Protein AF-A0A7W1KPR9-F1 (afdb_monomer_lite)

Radius of gyration: 18.45 Å; chains: 1; bounding box: 37×31×48 Å

Structure (mmCIF, N/CA/C/O backbone):
data_AF-A0A7W1KPR9-F1
#
_entry.id   AF-A0A7W1KPR9-F1
#
loop_
_atom_site.group_PDB
_atom_site.id
_atom_site.type_symbol
_atom_site.label_atom_id
_atom_site.label_alt_id
_atom_site.label_comp_id
_atom_site.label_asym_id
_atom_site.label_entity_id
_atom_site.label_seq_id
_atom_site.pdbx_PDB_ins_code
_atom_site.Cartn_x
_atom_site.Cartn_y
_atom_site.Cartn_z
_atom_site.occupancy
_atom_site.B_iso_or_equiv
_atom_site.auth_seq_id
_atom_site.auth_comp_id
_atom_site.auth_asym_id
_atom_site.auth_atom_id
_atom_site.pdbx_PDB_model_num
ATOM 1 N N . MET A 1 1 ? 8.953 14.386 20.898 1.00 72.88 1 MET A N 1
ATOM 2 C CA . MET A 1 1 ? 9.914 13.716 19.990 1.00 72.88 1 MET A CA 1
ATOM 3 C C . MET A 1 1 ? 9.647 12.212 19.873 1.00 72.88 1 MET A C 1
ATOM 5 O O . MET A 1 1 ? 9.573 11.728 18.754 1.00 72.88 1 MET A O 1
ATOM 9 N N . LEU A 1 2 ? 9.390 11.495 20.979 1.00 87.19 2 LEU A N 1
ATOM 10 C CA . LEU A 1 2 ? 9.072 10.053 20.966 1.00 87.19 2 LEU A CA 1
ATOM 11 C C . LEU A 1 2 ? 7.846 9.675 20.113 1.00 87.19 2 LEU A C 1
ATOM 13 O O . LEU A 1 2 ? 7.918 8.704 19.373 1.00 87.19 2 LEU A O 1
ATOM 17 N N . CYS A 1 3 ? 6.769 10.470 20.128 1.00 88.12 3 CYS A N 1
ATOM 18 C CA . CYS A 1 3 ? 5.596 10.202 19.282 1.00 88.12 3 CYS A CA 1
ATOM 19 C C . CYS A 1 3 ? 5.901 10.278 17.778 1.00 88.12 3 CYS A C 1
ATOM 21 O O . CYS A 1 3 ? 5.285 9.582 16.984 1.00 88.12 3 CYS A O 1
ATOM 23 N N . LEU A 1 4 ? 6.856 11.120 17.370 1.00 89.56 4 LEU A N 1
ATOM 24 C CA . LEU A 1 4 ? 7.255 11.227 15.966 1.00 89.56 4 LEU A CA 1
ATOM 25 C C . LEU A 1 4 ? 8.054 9.988 15.537 1.00 89.56 4 LEU A C 1
ATOM 27 O O . LEU A 1 4 ? 7.849 9.463 14.447 1.00 89.56 4 LEU A O 1
ATOM 31 N N . ALA A 1 5 ? 8.921 9.497 16.428 1.00 89.12 5 ALA A N 1
ATOM 32 C CA . ALA A 1 5 ? 9.668 8.263 16.216 1.00 89.12 5 ALA A CA 1
ATOM 33 C C . ALA A 1 5 ? 8.741 7.037 16.168 1.00 89.12 5 ALA A C 1
ATOM 35 O O . ALA A 1 5 ? 8.881 6.209 15.272 1.00 89.12 5 ALA A O 1
ATOM 36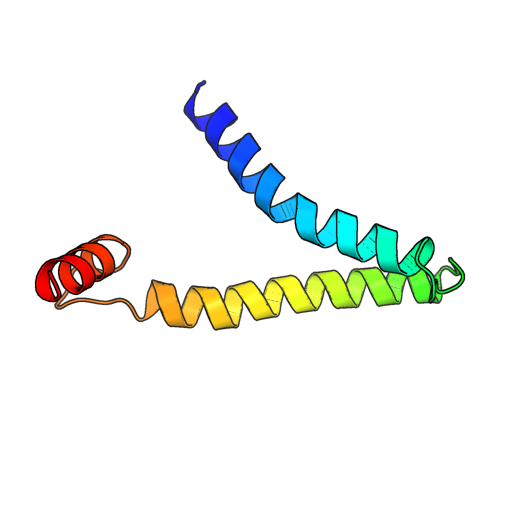 N N . SER A 1 6 ? 7.758 6.938 17.072 1.00 89.75 6 SER A N 1
ATOM 37 C CA . SER A 1 6 ? 6.805 5.822 17.065 1.00 89.75 6 SER A CA 1
ATOM 38 C C . SER A 1 6 ? 5.915 5.829 15.822 1.00 89.75 6 SER A C 1
ATOM 40 O O . SER A 1 6 ? 5.708 4.775 15.228 1.00 89.75 6 SER A O 1
ATOM 42 N N . LEU A 1 7 ? 5.458 7.002 15.367 1.00 88.38 7 LEU A N 1
ATOM 43 C CA . LEU A 1 7 ? 4.745 7.124 14.093 1.00 88.38 7 LEU A CA 1
ATOM 44 C C . LEU A 1 7 ? 5.622 6.668 12.920 1.00 88.38 7 LEU A C 1
ATOM 46 O O . LEU A 1 7 ? 5.157 5.899 12.085 1.00 88.38 7 LEU A O 1
ATOM 50 N N . GLY A 1 8 ? 6.892 7.082 12.879 1.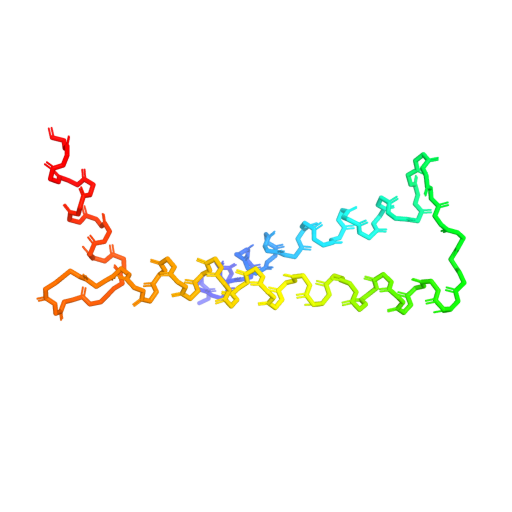00 87.88 8 GLY A N 1
ATOM 51 C CA . GLY A 1 8 ? 7.834 6.668 11.835 1.00 87.88 8 GLY A CA 1
ATOM 52 C C . GLY A 1 8 ? 8.022 5.150 11.749 1.00 87.88 8 GLY A C 1
ATOM 53 O O . GLY A 1 8 ? 8.031 4.603 10.651 1.00 87.88 8 GLY A O 1
ATOM 54 N N . ILE A 1 9 ? 8.103 4.460 12.891 1.00 90.06 9 ILE A N 1
ATOM 55 C CA . ILE A 1 9 ? 8.226 2.993 12.939 1.00 90.06 9 ILE A CA 1
ATOM 56 C C . ILE A 1 9 ? 6.958 2.321 12.401 1.00 90.06 9 ILE A C 1
ATOM 58 O O . ILE A 1 9 ? 7.054 1.421 11.573 1.00 90.06 9 ILE A O 1
ATOM 62 N N . VAL A 1 10 ? 5.776 2.779 12.826 1.00 86.69 10 VAL A N 1
ATOM 63 C CA . VAL A 1 10 ? 4.493 2.189 12.403 1.00 86.69 10 VAL A CA 1
ATOM 64 C C . VAL A 1 10 ? 4.251 2.398 10.909 1.00 86.69 10 VAL A C 1
ATOM 66 O O . VAL A 1 10 ? 3.902 1.455 10.204 1.00 86.69 10 VAL A O 1
ATOM 69 N N . TYR A 1 11 ? 4.480 3.609 10.394 1.00 83.38 11 TYR A N 1
ATOM 70 C CA . TYR A 1 11 ? 4.373 3.862 8.955 1.00 83.38 11 TYR A CA 1
ATOM 71 C C . TYR A 1 11 ? 5.451 3.119 8.154 1.00 83.38 11 TYR A C 1
ATOM 73 O O . TYR A 1 11 ? 5.187 2.699 7.028 1.00 83.38 11 TYR A O 1
ATOM 81 N N . GLY A 1 12 ? 6.636 2.913 8.737 1.00 85.75 12 GLY A N 1
ATOM 82 C CA . GLY A 1 12 ? 7.690 2.084 8.160 1.00 85.75 12 GLY A CA 1
ATOM 83 C C . GLY A 1 12 ? 7.264 0.625 8.007 1.00 85.75 12 GLY A C 1
ATOM 84 O O . GLY A 1 12 ? 7.402 0.070 6.920 1.00 85.75 12 GLY A O 1
ATOM 85 N N . ASP A 1 13 ? 6.682 0.034 9.053 1.00 87.12 13 ASP A N 1
ATOM 86 C CA . ASP A 1 13 ? 6.201 -1.353 9.052 1.00 87.12 13 ASP A CA 1
ATOM 87 C C . ASP A 1 13 ? 5.127 -1.589 7.974 1.00 87.12 13 ASP A C 1
ATOM 89 O O . ASP A 1 13 ? 5.233 -2.534 7.188 1.00 87.12 13 ASP A O 1
ATOM 93 N N . ILE A 1 14 ? 4.180 -0.651 7.824 1.00 85.88 14 ILE A N 1
ATOM 94 C CA . ILE A 1 14 ? 3.152 -0.676 6.763 1.00 85.88 14 ILE A CA 1
ATOM 95 C C . ILE A 1 14 ? 3.785 -0.713 5.358 1.00 85.88 14 ILE A C 1
ATOM 97 O O . ILE A 1 14 ? 3.269 -1.377 4.456 1.00 85.88 14 ILE A O 1
ATOM 101 N N . GLY A 1 15 ? 4.907 -0.016 5.159 1.00 82.62 15 GLY A N 1
ATOM 102 C CA . GLY A 1 15 ? 5.590 0.099 3.868 1.00 82.62 15 GLY A CA 1
ATOM 103 C C . GLY A 1 15 ? 6.497 -1.080 3.501 1.00 82.62 15 GLY A C 1
ATOM 104 O O . GLY A 1 15 ? 6.836 -1.238 2.326 1.00 82.62 15 GLY A O 1
ATOM 105 N N . THR A 1 16 ? 6.874 -1.934 4.458 1.00 88.31 16 THR A N 1
ATOM 106 C CA . THR A 1 16 ? 7.773 -3.071 4.183 1.00 88.31 16 THR A CA 1
ATOM 107 C C . THR A 1 16 ? 7.139 -4.094 3.241 1.00 88.31 16 THR A C 1
ATOM 109 O O . THR A 1 16 ? 7.793 -4.582 2.321 1.00 88.31 16 THR A O 1
ATOM 112 N N . SER A 1 17 ? 5.846 -4.375 3.417 1.00 88.06 17 SER A N 1
ATOM 113 C CA . SER A 1 17 ? 5.119 -5.387 2.643 1.00 88.06 17 SER A CA 1
ATOM 114 C C . SER A 1 17 ? 5.042 -5.050 1.140 1.00 88.06 17 SER A C 1
ATOM 116 O O . SER A 1 17 ? 5.423 -5.898 0.330 1.00 88.06 17 SER A O 1
ATOM 118 N N . PRO A 1 18 ? 4.658 -3.822 0.722 1.00 86.88 18 PRO A N 1
ATOM 119 C CA . PRO A 1 18 ? 4.775 -3.389 -0.674 1.00 86.88 18 PRO A CA 1
ATOM 120 C C . PRO A 1 18 ? 6.190 -3.480 -1.245 1.00 86.88 18 PRO A C 1
ATOM 122 O O . PRO A 1 18 ? 6.355 -3.797 -2.420 1.00 86.88 18 PRO A O 1
ATOM 125 N N . LEU A 1 19 ? 7.213 -3.210 -0.430 1.00 87.56 19 LEU A N 1
ATOM 126 C CA . LEU A 1 19 ? 8.606 -3.221 -0.874 1.00 87.56 19 LEU A CA 1
ATOM 127 C C . LEU A 1 19 ? 9.091 -4.647 -1.169 1.00 87.56 19 LEU A C 1
ATOM 129 O O . LEU A 1 19 ? 9.760 -4.869 -2.179 1.00 87.56 19 LEU A O 1
ATOM 133 N N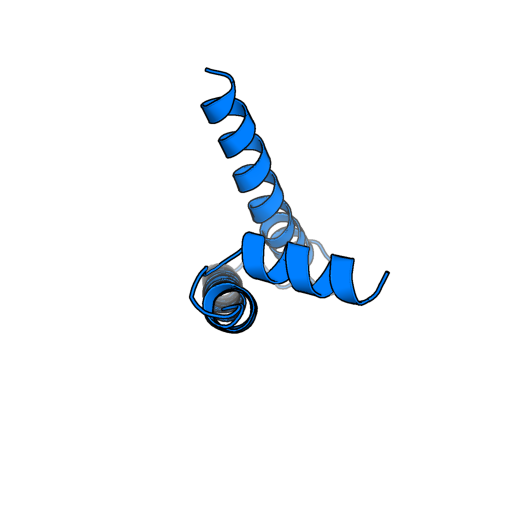 . TYR A 1 20 ? 8.690 -5.624 -0.350 1.00 88.12 20 TYR A N 1
ATOM 134 C CA . TYR A 1 20 ? 8.911 -7.041 -0.644 1.00 88.12 20 TYR A CA 1
ATOM 135 C C . TYR A 1 20 ? 8.135 -7.500 -1.877 1.00 88.12 20 TYR A C 1
ATOM 137 O O . TYR A 1 20 ? 8.712 -8.164 -2.732 1.00 88.12 20 TYR A O 1
ATOM 145 N N . ALA A 1 21 ? 6.867 -7.103 -2.010 1.00 87.50 21 ALA A N 1
ATOM 146 C CA . ALA A 1 21 ? 6.061 -7.449 -3.178 1.00 87.50 21 ALA A CA 1
ATOM 147 C C . ALA A 1 21 ? 6.676 -6.899 -4.477 1.00 87.50 21 ALA A C 1
ATOM 149 O O . ALA A 1 21 ? 6.814 -7.629 -5.452 1.00 87.50 21 ALA A O 1
ATOM 150 N N . LEU A 1 22 ? 7.124 -5.638 -4.470 1.00 88.00 22 LEU A N 1
ATOM 151 C CA . LEU A 1 22 ? 7.814 -5.024 -5.605 1.00 88.00 22 LEU A CA 1
ATOM 152 C C . LEU A 1 22 ? 9.106 -5.779 -5.946 1.00 88.00 22 LEU A C 1
ATOM 154 O O . LEU A 1 22 ? 9.378 -6.040 -7.116 1.00 88.00 22 LEU A O 1
ATOM 158 N N . ARG A 1 23 ? 9.896 -6.141 -4.926 1.00 86.19 23 ARG A N 1
ATOM 159 C CA . ARG A 1 23 ? 11.119 -6.926 -5.111 1.00 86.19 23 ARG A CA 1
ATOM 160 C C . ARG A 1 23 ? 10.812 -8.275 -5.758 1.00 86.19 23 ARG A C 1
ATOM 162 O O . ARG A 1 23 ? 11.495 -8.640 -6.706 1.00 86.19 23 ARG A O 1
ATOM 169 N N . GLU A 1 24 ? 9.782 -8.972 -5.295 1.00 87.19 24 GLU A N 1
ATOM 170 C CA . GLU A 1 24 ? 9.384 -10.275 -5.831 1.00 87.19 24 GLU A CA 1
ATOM 171 C C . GLU A 1 24 ? 8.919 -10.175 -7.293 1.00 87.19 24 GLU A C 1
ATOM 173 O O . GLU A 1 24 ? 9.297 -10.999 -8.122 1.00 87.19 24 GLU A O 1
ATOM 178 N N . CYS A 1 25 ? 8.192 -9.112 -7.656 1.00 85.62 25 CYS A N 1
ATOM 179 C CA . CYS A 1 25 ? 7.729 -8.901 -9.030 1.00 85.62 25 CYS A CA 1
ATOM 180 C C . CYS A 1 25 ? 8.863 -8.744 -10.060 1.00 85.62 25 CYS A C 1
ATOM 182 O O . CYS A 1 25 ? 8.660 -9.085 -11.226 1.00 85.62 25 CYS A O 1
ATOM 184 N N . PHE A 1 26 ? 10.029 -8.222 -9.660 1.00 83.88 26 PHE A N 1
ATOM 185 C CA . PHE A 1 26 ? 11.147 -7.930 -10.573 1.00 83.88 26 PHE A CA 1
ATOM 186 C C . PHE A 1 26 ? 12.384 -8.813 -10.376 1.00 83.88 26 PHE A C 1
ATOM 188 O O . PHE A 1 26 ? 13.220 -8.872 -11.274 1.00 83.88 26 PHE A O 1
ATOM 195 N N . TYR A 1 27 ? 12.517 -9.485 -9.231 1.00 80.25 27 TYR A N 1
ATOM 196 C CA . TYR A 1 27 ? 13.692 -10.295 -8.885 1.00 80.25 27 TYR A CA 1
ATOM 197 C C . TYR A 1 27 ? 13.352 -11.725 -8.428 1.00 80.25 27 TYR A C 1
ATOM 199 O O . TYR A 1 27 ? 14.264 -12.461 -8.056 1.00 80.25 27 TYR A O 1
ATOM 207 N N . GLY A 1 28 ? 12.073 -12.115 -8.431 1.00 75.56 28 GLY A N 1
ATOM 208 C CA . GLY A 1 28 ? 11.621 -13.466 -8.089 1.00 75.56 28 GLY A CA 1
ATOM 209 C C . GLY A 1 28 ? 11.778 -14.486 -9.222 1.00 75.56 28 GLY A C 1
ATOM 210 O O . GLY A 1 28 ? 12.158 -14.162 -10.346 1.00 75.56 28 GLY A O 1
ATOM 211 N N . GLU A 1 29 ? 11.425 -15.739 -8.938 1.00 71.06 29 GLU A N 1
ATOM 212 C CA . GLU A 1 29 ? 11.491 -16.860 -9.895 1.00 71.06 29 GLU A CA 1
ATOM 213 C C . GLU A 1 29 ? 10.591 -16.644 -11.131 1.00 71.06 29 GLU A C 1
ATOM 215 O O . GLU A 1 29 ? 10.902 -17.102 -12.227 1.00 71.06 29 GLU A O 1
ATOM 220 N N . HIS A 1 30 ? 9.514 -15.865 -10.969 1.00 76.38 30 HIS A N 1
ATOM 221 C CA . HIS A 1 30 ? 8.572 -15.470 -12.024 1.00 76.38 30 HIS A CA 1
ATOM 222 C C . HIS A 1 30 ? 8.681 -13.972 -12.372 1.00 76.38 30 HIS A C 1
ATOM 224 O O . HIS A 1 30 ? 7.679 -13.326 -12.687 1.00 76.38 30 HIS A O 1
ATOM 230 N N . ALA A 1 31 ? 9.884 -13.397 -12.265 1.00 79.06 31 ALA A N 1
ATOM 231 C CA . ALA A 1 31 ? 10.107 -11.970 -12.466 1.00 79.06 31 ALA A CA 1
ATOM 232 C C . ALA A 1 31 ? 9.656 -11.483 -13.850 1.00 79.06 31 ALA A C 1
ATOM 234 O O . ALA A 1 31 ? 10.004 -12.036 -14.896 1.00 79.06 31 ALA A O 1
ATOM 235 N N . VAL A 1 32 ? 8.917 -10.378 -13.848 1.00 82.94 32 VAL A N 1
ATOM 236 C CA . VAL A 1 32 ? 8.491 -9.687 -15.061 1.00 82.94 32 VAL A CA 1
ATOM 237 C C . VAL A 1 32 ? 9.621 -8.750 -15.506 1.00 82.94 32 VAL A C 1
ATOM 239 O O . VAL A 1 32 ? 10.187 -8.048 -14.665 1.00 82.94 32 VAL A O 1
ATOM 242 N N . PRO A 1 33 ? 9.957 -8.665 -16.809 1.00 83.38 33 PRO A N 1
ATOM 243 C CA . PRO A 1 33 ? 10.977 -7.730 -17.269 1.00 83.38 33 PRO A CA 1
ATOM 244 C C . PRO A 1 33 ? 10.603 -6.288 -16.876 1.00 83.38 33 PRO A C 1
ATOM 246 O O . PRO A 1 33 ? 9.444 -5.894 -17.083 1.00 83.38 33 PRO A O 1
ATOM 249 N N . PRO A 1 34 ? 11.554 -5.485 -16.350 1.00 81.38 34 PRO A N 1
ATOM 250 C CA . PRO A 1 34 ? 11.317 -4.124 -15.867 1.00 81.38 34 PRO A CA 1
ATOM 251 C C . PRO A 1 34 ? 11.167 -3.140 -17.035 1.00 81.38 34 PRO A C 1
ATOM 253 O O . PRO A 1 34 ? 11.971 -2.235 -17.246 1.00 81.38 34 PRO A O 1
ATOM 256 N N . THR A 1 35 ? 10.123 -3.337 -17.835 1.00 90.12 35 THR A N 1
ATOM 257 C CA . THR A 1 35 ? 9.705 -2.388 -18.864 1.00 90.12 35 THR A CA 1
ATOM 258 C C . THR A 1 35 ? 8.887 -1.264 -18.219 1.00 90.12 35 THR A C 1
ATOM 260 O O . THR A 1 35 ? 8.218 -1.504 -17.209 1.00 90.12 35 THR A O 1
ATOM 263 N N . PRO A 1 36 ? 8.863 -0.045 -18.792 1.00 88.31 36 PRO A N 1
ATOM 264 C CA . PRO A 1 36 ? 8.083 1.065 -18.239 1.00 88.31 36 PRO A CA 1
ATOM 265 C C . PRO A 1 36 ? 6.601 0.721 -18.019 1.00 88.31 36 PRO A C 1
ATOM 267 O O . PRO A 1 36 ? 6.020 1.102 -17.006 1.00 88.31 36 PRO A O 1
ATOM 270 N N . ALA A 1 37 ? 6.006 -0.056 -18.930 1.00 90.00 37 ALA A N 1
ATOM 271 C CA . ALA A 1 37 ? 4.620 -0.506 -18.822 1.00 90.00 37 ALA A CA 1
ATOM 272 C C . ALA A 1 37 ? 4.407 -1.446 -17.623 1.00 90.00 37 ALA A C 1
ATOM 274 O O . ALA A 1 37 ? 3.464 -1.263 -16.856 1.00 90.00 37 ALA A O 1
ATOM 275 N N . ASN A 1 38 ? 5.311 -2.408 -17.420 1.00 87.19 38 ASN A N 1
ATOM 276 C CA . ASN A 1 38 ? 5.216 -3.366 -16.318 1.00 87.19 38 ASN A CA 1
ATOM 277 C C . ASN A 1 38 ? 5.464 -2.697 -14.962 1.00 87.19 38 ASN A C 1
ATOM 279 O O . ASN A 1 38 ? 4.775 -3.001 -13.995 1.00 87.19 38 ASN A O 1
ATOM 283 N N . VAL A 1 39 ? 6.398 -1.744 -14.897 1.00 88.88 39 VAL A N 1
ATOM 284 C CA . VAL A 1 39 ? 6.667 -0.958 -13.684 1.00 88.88 39 VAL A CA 1
ATOM 285 C C . VAL A 1 39 ? 5.437 -0.158 -13.268 1.00 88.88 39 VAL A C 1
ATOM 287 O O . VAL A 1 39 ? 5.007 -0.252 -12.119 1.00 88.88 39 VAL A O 1
ATOM 290 N N . LEU A 1 40 ? 4.823 0.569 -14.203 1.00 91.31 40 LEU A N 1
ATOM 291 C CA . LEU A 1 40 ? 3.598 1.323 -13.933 1.00 91.31 40 LEU A CA 1
ATOM 292 C C . LEU A 1 40 ? 2.418 0.402 -13.586 1.00 91.31 40 LEU A C 1
ATOM 294 O O . LEU A 1 40 ? 1.641 0.726 -12.689 1.00 91.31 40 LEU A O 1
ATOM 298 N N . GLY A 1 41 ? 2.313 -0.758 -14.240 1.00 90.69 41 GLY A N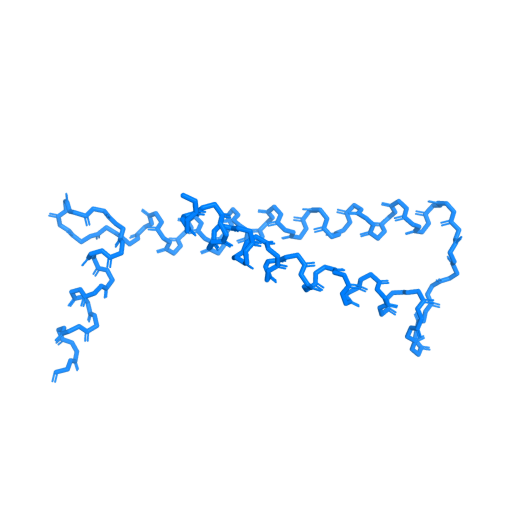 1
ATOM 299 C CA . GLY A 1 41 ? 1.296 -1.767 -13.942 1.00 90.69 41 GLY A CA 1
ATOM 300 C C . GLY A 1 41 ? 1.411 -2.317 -12.519 1.00 90.69 41 GLY A C 1
ATOM 301 O O . GLY A 1 41 ? 0.441 -2.280 -11.765 1.00 90.69 41 GLY A O 1
ATOM 302 N N . VAL A 1 42 ? 2.606 -2.757 -12.114 1.00 90.62 42 VAL A N 1
ATOM 303 C CA . VAL A 1 42 ? 2.865 -3.275 -10.759 1.00 90.62 42 VAL A CA 1
ATOM 304 C C . VAL A 1 42 ? 2.641 -2.192 -9.701 1.00 90.62 42 VAL A C 1
ATOM 306 O O . VAL A 1 42 ? 1.973 -2.448 -8.701 1.00 90.62 42 VAL A O 1
ATOM 309 N N . LEU A 1 43 ? 3.120 -0.965 -9.931 1.00 90.62 43 LEU A N 1
ATOM 310 C CA . LEU A 1 43 ? 2.874 0.168 -9.029 1.00 90.62 43 LEU A CA 1
ATOM 311 C C . LEU A 1 43 ? 1.376 0.452 -8.861 1.00 90.62 43 LEU A C 1
ATOM 313 O O . LEU A 1 43 ? 0.914 0.673 -7.742 1.00 90.62 43 LEU A O 1
ATOM 317 N N . SER A 1 44 ? 0.612 0.412 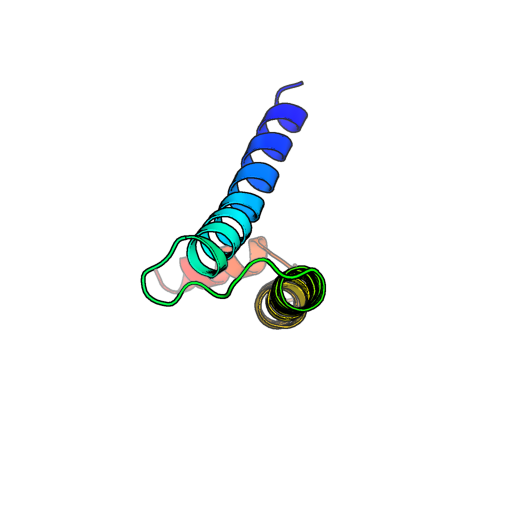-9.955 1.00 92.88 44 SER A N 1
ATOM 318 C CA . SER A 1 44 ? -0.838 0.601 -9.918 1.00 92.88 44 SER A CA 1
ATOM 319 C C . SER A 1 44 ? -1.532 -0.500 -9.115 1.00 92.88 44 SER A C 1
ATOM 321 O O . SER A 1 44 ? -2.375 -0.198 -8.273 1.00 92.88 44 SER A O 1
ATOM 323 N N . LEU A 1 45 ? -1.142 -1.764 -9.308 1.00 92.06 45 LEU A N 1
ATOM 324 C CA . LEU A 1 45 ? -1.690 -2.895 -8.554 1.00 92.06 45 LEU A CA 1
ATOM 325 C C . LEU A 1 45 ? -1.404 -2.782 -7.054 1.00 92.06 45 LEU A C 1
ATOM 327 O O . LEU A 1 45 ? -2.305 -3.000 -6.246 1.00 92.06 45 LEU A O 1
ATOM 331 N N . ILE A 1 46 ? -0.182 -2.398 -6.675 1.00 91.31 46 ILE A N 1
ATOM 332 C CA . ILE A 1 46 ? 0.184 -2.165 -5.272 1.00 91.31 46 ILE A CA 1
ATOM 333 C C . ILE A 1 46 ?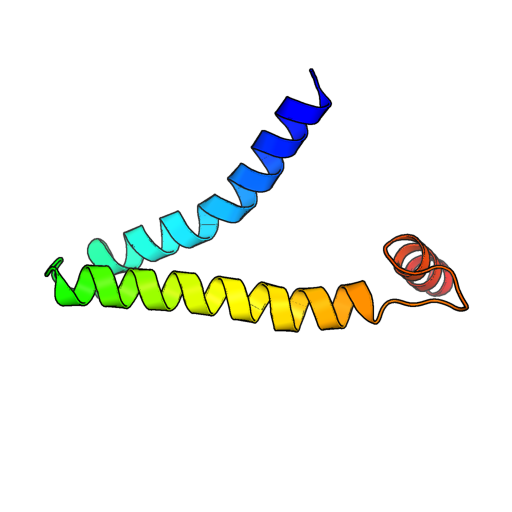 -0.667 -1.034 -4.682 1.00 91.31 46 ILE A C 1
ATOM 335 O O . ILE A 1 46 ? -1.232 -1.195 -3.601 1.00 91.31 46 ILE A O 1
ATOM 339 N N . LEU A 1 47 ? -0.807 0.086 -5.399 1.00 91.56 47 LEU A N 1
ATOM 340 C CA . LEU A 1 47 ? -1.608 1.228 -4.957 1.00 91.56 47 LEU A CA 1
ATOM 341 C C . LEU A 1 47 ? -3.078 0.840 -4.743 1.00 91.56 47 LEU A C 1
ATOM 343 O O . LEU A 1 47 ? -3.633 1.085 -3.672 1.00 91.56 47 LEU A O 1
ATOM 347 N N . TRP A 1 48 ? -3.703 0.210 -5.740 1.00 93.44 48 TRP A N 1
ATOM 348 C CA . TRP A 1 48 ? -5.103 -0.209 -5.660 1.00 93.44 48 TRP A CA 1
ATOM 349 C C . TRP A 1 48 ? -5.332 -1.281 -4.597 1.00 93.44 48 TRP A C 1
ATOM 351 O O . TRP A 1 48 ? -6.339 -1.228 -3.895 1.00 93.44 48 TRP A O 1
ATOM 361 N N . SER A 1 49 ? -4.391 -2.210 -4.423 1.00 90.06 49 SER A N 1
ATOM 362 C CA . SER A 1 49 ? -4.438 -3.211 -3.356 1.00 90.06 49 SER A CA 1
ATOM 363 C C . SER A 1 49 ? -4.408 -2.561 -1.971 1.00 90.06 49 SER A C 1
ATOM 365 O O . SER A 1 49 ? -5.258 -2.866 -1.136 1.00 90.06 49 SER A O 1
ATOM 367 N N . LEU A 1 50 ? -3.506 -1.600 -1.733 1.00 88.62 50 LEU A N 1
ATOM 368 C CA . LEU A 1 50 ? -3.444 -0.867 -0.464 1.00 88.62 50 LEU A CA 1
ATOM 369 C C . LEU A 1 50 ? -4.743 -0.106 -0.180 1.00 88.62 50 LEU A C 1
ATOM 371 O O . LEU A 1 50 ? -5.272 -0.204 0.927 1.00 88.62 50 LEU A O 1
ATOM 375 N N . ILE A 1 51 ? -5.285 0.599 -1.179 1.00 88.81 51 ILE A N 1
ATOM 376 C CA . ILE A 1 51 ? -6.564 1.312 -1.053 1.00 88.81 51 ILE A CA 1
ATOM 377 C C . ILE A 1 51 ? -7.680 0.327 -0.702 1.00 88.81 51 ILE A C 1
ATOM 379 O O . ILE A 1 51 ? -8.390 0.544 0.273 1.00 88.81 51 ILE A O 1
ATOM 383 N N . LEU A 1 52 ? -7.812 -0.782 -1.435 1.00 87.94 52 LEU A N 1
ATOM 384 C CA . LEU A 1 52 ? -8.856 -1.776 -1.179 1.00 87.94 52 LEU A CA 1
ATOM 385 C C . LEU A 1 52 ? -8.713 -2.435 0.192 1.00 87.94 52 LEU A C 1
ATOM 387 O O . LEU A 1 52 ? -9.709 -2.595 0.891 1.00 87.94 52 LEU A O 1
ATOM 391 N N . ILE A 1 53 ? -7.500 -2.790 0.612 1.00 85.88 53 ILE A N 1
ATOM 392 C CA . ILE A 1 53 ? -7.267 -3.390 1.927 1.00 85.88 53 ILE A CA 1
ATOM 393 C C . ILE A 1 53 ? -7.664 -2.404 3.026 1.00 85.88 53 ILE A C 1
ATOM 395 O O . ILE A 1 53 ? -8.404 -2.779 3.934 1.00 85.88 53 ILE A O 1
ATOM 399 N N . ILE A 1 54 ? -7.230 -1.144 2.947 1.00 83.94 54 ILE A N 1
ATOM 400 C CA . ILE A 1 54 ? -7.577 -0.122 3.943 1.00 83.94 54 ILE A CA 1
ATOM 401 C C . ILE A 1 54 ? -9.089 0.149 3.920 1.00 83.94 54 ILE A C 1
ATOM 403 O O . ILE A 1 54 ? -9.749 0.100 4.957 1.00 83.94 54 ILE A O 1
ATOM 407 N N . SER A 1 55 ? -9.676 0.352 2.745 1.00 82.31 55 SER A N 1
ATOM 408 C CA . SER A 1 55 ? -11.100 0.648 2.611 1.00 82.31 55 SER A CA 1
ATOM 409 C C . SER A 1 55 ? -12.002 -0.512 3.023 1.00 82.31 55 SER A C 1
ATOM 411 O O . SER A 1 55 ? -13.038 -0.286 3.628 1.00 82.31 55 SER A O 1
ATOM 413 N N . VAL A 1 56 ? -11.648 -1.757 2.720 1.00 81.00 56 VAL A N 1
ATOM 414 C CA . VAL A 1 56 ? -12.513 -2.908 3.010 1.00 81.00 56 VAL A CA 1
ATOM 415 C C . VAL A 1 56 ? -12.181 -3.491 4.375 1.00 81.00 56 VAL A C 1
ATOM 417 O O . VAL A 1 56 ? -13.040 -3.535 5.247 1.00 81.00 56 VAL A O 1
ATOM 420 N N . LYS A 1 57 ? -10.937 -3.913 4.612 1.00 75.62 57 LYS A N 1
ATOM 421 C CA . LYS A 1 57 ? -10.568 -4.588 5.864 1.00 75.62 57 LYS A CA 1
ATOM 422 C C . LYS A 1 57 ? -10.602 -3.622 7.043 1.00 75.62 57 LYS A C 1
ATOM 424 O O . LYS A 1 57 ? -11.162 -3.959 8.081 1.00 75.62 57 LYS A O 1
ATOM 429 N N . TYR A 1 58 ? -10.018 -2.432 6.895 1.00 73.31 58 TYR A N 1
ATOM 430 C CA . TYR A 1 58 ? -9.895 -1.505 8.020 1.00 73.31 58 TYR A CA 1
ATOM 431 C C . TYR A 1 58 ? -11.186 -0.720 8.249 1.00 73.31 58 TYR A C 1
ATOM 433 O O . TYR A 1 58 ? -11.644 -0.693 9.385 1.00 73.31 58 TYR A O 1
ATOM 441 N N . LEU A 1 59 ? -11.837 -0.156 7.222 1.00 71.12 59 LEU A N 1
ATOM 442 C CA . LEU A 1 59 ? -13.098 0.563 7.469 1.00 71.12 59 LEU A CA 1
ATOM 443 C C . LEU A 1 59 ? -14.197 -0.383 7.975 1.00 71.12 59 LEU A C 1
ATOM 445 O O . LEU A 1 59 ? -14.880 -0.044 8.933 1.00 71.12 59 LEU A O 1
ATOM 449 N N . ILE A 1 60 ? -14.362 -1.583 7.409 1.00 69.94 60 ILE A N 1
ATOM 450 C CA . ILE A 1 60 ? -15.440 -2.480 7.857 1.00 69.94 60 ILE A CA 1
ATOM 451 C C . ILE A 1 60 ? -15.165 -3.007 9.265 1.00 69.94 60 ILE A C 1
ATOM 453 O O . ILE A 1 60 ? -16.080 -3.028 10.075 1.00 69.94 60 ILE A O 1
ATOM 457 N N . LEU A 1 61 ? -13.937 -3.414 9.590 1.00 65.81 61 LEU A N 1
ATOM 458 C CA . LEU A 1 61 ? -13.657 -4.004 10.901 1.00 65.81 61 LEU A CA 1
ATOM 459 C C . LEU A 1 61 ? -13.531 -2.944 12.006 1.00 65.81 61 LEU A C 1
ATOM 461 O O . LEU A 1 61 ? -14.031 -3.147 13.105 1.00 65.81 61 LEU A O 1
ATOM 465 N N . ILE A 1 62 ? -12.871 -1.815 11.727 1.00 65.25 62 ILE A N 1
ATOM 466 C CA . ILE A 1 62 ? -12.547 -0.802 12.744 1.00 65.25 62 ILE A CA 1
ATOM 467 C C . ILE A 1 62 ? -13.674 0.214 12.898 1.00 65.25 62 ILE A C 1
ATOM 469 O O . ILE A 1 62 ? -13.983 0.583 14.026 1.00 65.25 62 ILE A O 1
ATOM 473 N N . LEU A 1 63 ? -14.316 0.654 11.806 1.00 63.06 63 LEU A N 1
ATOM 474 C CA . LEU A 1 63 ? -15.435 1.603 11.914 1.00 63.06 63 LEU A CA 1
ATOM 475 C C . LEU A 1 63 ? -16.770 0.920 12.217 1.00 63.06 63 LEU A C 1
ATOM 477 O O . LEU A 1 63 ? -17.660 1.594 12.724 1.00 63.06 63 LEU A O 1
ATOM 481 N N . ARG A 1 64 ? -16.940 -0.387 11.943 1.00 58.19 64 ARG A N 1
ATOM 482 C CA . ARG A 1 64 ? -18.135 -1.120 12.419 1.00 58.19 64 ARG A CA 1
ATOM 483 C C . ARG A 1 64 ? -17.964 -1.758 13.792 1.00 58.19 64 ARG A C 1
ATOM 485 O O . ARG A 1 64 ? -18.955 -2.250 14.325 1.00 58.19 64 ARG A O 1
ATOM 492 N N . ALA A 1 65 ? -16.764 -1.745 14.372 1.00 57.94 65 ALA A N 1
ATOM 493 C CA . ALA A 1 65 ? -16.578 -2.038 15.788 1.00 57.94 65 ALA A CA 1
ATOM 494 C C . ALA A 1 65 ? -17.086 -0.851 16.625 1.00 57.94 65 ALA A C 1
ATOM 496 O O . ALA A 1 65 ? -16.318 -0.044 17.150 1.00 57.94 65 ALA A O 1
ATOM 497 N N . ASP A 1 66 ? -18.407 -0.735 16.700 1.00 55.97 66 ASP A N 1
ATOM 498 C CA . ASP A 1 66 ? -19.122 0.154 17.606 1.00 55.97 66 ASP A CA 1
ATOM 499 C C . ASP A 1 66 ? -19.762 -0.712 18.698 1.00 55.97 66 ASP A C 1
ATOM 501 O O . ASP A 1 66 ? -20.522 -1.636 18.396 1.00 55.97 66 ASP A O 1
ATOM 505 N N . ASN A 1 67 ? -19.413 -0.466 19.963 1.00 53.75 67 ASN A N 1
ATOM 506 C CA . ASN A 1 67 ? -20.023 -1.139 21.109 1.00 53.75 67 ASN A CA 1
ATOM 507 C C . ASN A 1 67 ? -20.816 -0.105 21.907 1.00 53.75 67 ASN A C 1
ATOM 509 O O . ASN A 1 67 ? -20.257 0.647 22.704 1.00 53.75 67 ASN A O 1
ATOM 513 N N . ARG A 1 68 ? -22.131 -0.059 21.663 1.00 54.12 68 ARG A N 1
ATOM 514 C CA . ARG A 1 68 ? -23.114 0.729 22.429 1.00 54.12 68 ARG A CA 1
ATOM 515 C C . ARG A 1 68 ? -22.713 2.201 22.657 1.00 54.12 68 ARG A C 1
ATOM 517 O O . ARG A 1 68 ? -22.935 2.728 23.744 1.00 54.12 68 ARG A O 1
ATOM 524 N N . GLY A 1 69 ? -22.176 2.876 21.636 1.00 59.84 69 GLY A N 1
ATOM 525 C CA . GLY A 1 69 ? -21.915 4.322 21.681 1.00 59.84 69 GLY A CA 1
ATOM 526 C C . GLY A 1 69 ? -20.496 4.749 22.077 1.00 59.84 69 GLY A C 1
ATOM 527 O O . GLY A 1 69 ? -20.231 5.949 22.105 1.00 59.84 69 GLY A O 1
ATOM 528 N N . GLU A 1 70 ? -19.564 3.818 22.312 1.00 59.38 70 GLU A N 1
ATOM 529 C CA . GLU A 1 70 ? -18.122 4.108 22.292 1.00 59.38 70 GLU A CA 1
ATOM 530 C C . GLU A 1 70 ? -17.480 3.433 21.067 1.00 59.38 70 GLU A C 1
ATOM 532 O O . GLU A 1 70 ? -17.212 2.232 21.060 1.00 59.38 70 GLU A O 1
ATOM 537 N N . GLY A 1 71 ? -17.255 4.199 19.998 1.00 54.19 71 GLY A N 1
ATOM 538 C CA . GLY A 1 71 ? -16.641 3.690 18.769 1.00 54.19 71 GLY A CA 1
ATOM 539 C C . GLY A 1 71 ? -15.146 3.371 18.922 1.00 54.19 71 GLY A C 1
ATOM 540 O O . GLY A 1 71 ? -14.398 4.099 19.581 1.00 54.19 71 GLY A O 1
ATOM 541 N N . GLY A 1 72 ? -14.677 2.307 18.261 1.00 65.94 72 GLY A N 1
ATOM 542 C CA . GLY A 1 72 ? -13.248 2.032 18.053 1.00 65.94 72 GLY A CA 1
ATOM 543 C C . GLY A 1 72 ? -12.619 1.005 19.005 1.00 65.94 72 GLY A C 1
ATOM 544 O O . GLY A 1 72 ? -13.249 0.048 19.436 1.00 65.94 72 GLY A O 1
ATOM 545 N N . ILE A 1 73 ? -11.329 1.166 19.332 1.00 55.56 73 ILE A N 1
ATOM 546 C CA . ILE A 1 73 ? -10.525 0.182 20.100 1.00 55.56 73 ILE A CA 1
ATOM 547 C C . ILE A 1 73 ? -11.139 -0.207 21.461 1.00 55.56 73 ILE A C 1
ATOM 549 O O . ILE A 1 73 ? -10.931 -1.327 21.927 1.00 55.56 73 ILE A O 1
ATOM 553 N N . ARG A 1 74 ? -11.922 0.681 22.088 1.00 52.69 74 ARG A N 1
ATOM 554 C CA . ARG A 1 74 ? -12.602 0.413 23.367 1.00 52.69 74 ARG A CA 1
ATOM 555 C C . ARG A 1 74 ? -13.750 -0.594 23.245 1.00 52.69 74 ARG A C 1
ATOM 557 O O . ARG A 1 74 ? -13.943 -1.396 24.158 1.00 52.69 74 ARG A O 1
ATOM 564 N N . ALA A 1 75 ? -14.437 -0.615 22.102 1.00 58.53 75 ALA A N 1
ATOM 565 C CA . ALA A 1 75 ? -15.435 -1.626 21.759 1.00 58.53 75 ALA A CA 1
ATOM 566 C C . ALA A 1 75 ? -14.809 -3.019 21.585 1.00 58.53 75 ALA A C 1
ATOM 568 O O . ALA A 1 75 ? -15.349 -4.017 22.054 1.00 58.53 75 ALA A O 1
ATOM 569 N N . LEU A 1 76 ? -13.635 -3.083 20.947 1.00 59.31 76 LEU A N 1
ATOM 570 C CA . LEU A 1 76 ? -12.899 -4.336 20.745 1.00 59.31 76 LEU A CA 1
ATOM 571 C C . LEU A 1 76 ? -12.323 -4.889 22.057 1.00 59.31 76 LEU A C 1
ATOM 573 O O . LEU A 1 76 ? -12.391 -6.094 22.288 1.00 59.31 76 LEU A O 1
ATOM 577 N N . ALA A 1 77 ? -11.801 -4.023 22.933 1.00 62.53 77 ALA A N 1
ATOM 578 C CA . ALA A 1 77 ? -11.298 -4.427 24.247 1.00 62.53 77 ALA A CA 1
ATOM 579 C C . ALA A 1 77 ? -12.401 -5.020 25.139 1.00 62.53 77 ALA A C 1
ATOM 581 O O . ALA A 1 77 ? -12.157 -6.022 25.803 1.00 62.53 77 ALA A O 1
ATOM 582 N N . THR A 1 78 ? -13.610 -4.447 25.107 1.00 59.53 78 THR A N 1
ATOM 583 C CA . THR A 1 78 ? -14.762 -4.965 25.864 1.00 59.53 78 THR A CA 1
ATOM 584 C C . THR A 1 78 ? -15.259 -6.306 25.323 1.00 59.53 78 THR A C 1
ATOM 586 O O . THR A 1 78 ? -15.535 -7.195 26.117 1.00 59.53 78 THR A O 1
ATOM 589 N N . LEU A 1 79 ? -15.301 -6.507 23.998 1.00 61.16 79 LEU A N 1
ATOM 590 C CA . LEU A 1 79 ? -15.718 -7.786 23.401 1.00 61.16 79 LEU A CA 1
ATOM 591 C C . LEU A 1 79 ? -14.740 -8.939 23.705 1.00 61.16 79 LEU A C 1
ATOM 593 O O . LEU A 1 79 ? -15.163 -10.071 23.912 1.00 61.16 79 LEU A O 1
ATOM 597 N N . VAL A 1 80 ? -13.432 -8.660 23.735 1.00 64.06 80 VAL A N 1
ATOM 598 C CA . VAL A 1 80 ? -12.405 -9.658 24.086 1.00 64.06 80 VAL A CA 1
ATOM 599 C C . VAL A 1 80 ? -12.417 -9.978 25.582 1.00 64.06 80 VAL A C 1
ATOM 601 O O . VAL A 1 80 ? -12.213 -11.132 25.944 1.00 64.06 80 VAL A O 1
ATOM 604 N N . SER A 1 81 ? -12.676 -8.992 26.449 1.00 58.28 81 SER A N 1
ATOM 605 C CA . SER A 1 81 ? -12.790 -9.232 27.893 1.00 58.28 81 SER A CA 1
ATOM 606 C C . SER A 1 81 ? -14.083 -9.937 28.303 1.00 58.28 81 SER A C 1
ATOM 608 O O . SER A 1 81 ? -14.089 -10.565 29.347 1.00 58.28 81 SER A O 1
ATOM 610 N N . ASP A 1 82 ? -15.160 -9.840 27.515 1.00 56.09 82 ASP A N 1
ATOM 611 C CA . ASP A 1 82 ? -16.433 -10.539 27.786 1.00 56.09 82 ASP A CA 1
ATOM 612 C C . ASP A 1 82 ? -16.361 -12.046 27.463 1.00 56.09 82 ASP A C 1
ATOM 614 O O . ASP A 1 82 ? -17.167 -12.838 27.942 1.00 56.09 82 ASP A O 1
ATOM 618 N N . VAL A 1 83 ? -15.396 -12.450 26.628 1.00 57.12 83 VAL A N 1
ATOM 619 C CA . VAL A 1 83 ? -15.153 -13.851 26.231 1.00 57.12 83 VAL A CA 1
ATOM 620 C C . VAL A 1 83 ? -14.123 -14.545 27.145 1.00 57.12 83 VAL A C 1
ATOM 622 O O . VAL A 1 83 ? -13.945 -15.760 27.043 1.00 57.12 83 VAL A O 1
ATOM 625 N N . ALA A 1 84 ? -13.460 -13.802 28.039 1.00 47.00 84 ALA A N 1
ATOM 626 C CA . ALA A 1 84 ? -12.520 -14.318 29.040 1.00 47.00 84 ALA A CA 1
ATOM 627 C C . ALA A 1 84 ? -13.206 -14.524 30.398 1.00 47.00 84 ALA A C 1
ATOM 629 O O . ALA A 1 84 ? -12.890 -15.544 31.052 1.00 47.00 84 ALA A O 1
#

Secondary structure (DSSP, 8-state):
-HHHHHHHHHHHHHHHHHHHHHHHHHHSTTPPP--HHHHHHHHHHHHHHHHHIIIIIIIIIIIS-EETTEESHHHHHHHHHH--

pLDDT: mean 77.79, std 13.32, range [47.0, 93.44]

Sequence (84 aa):
MLCLASLGIVYGDIGTSPLYALRECFYGEHAVPPTPANVLGVLSLILWSLILIISVKYLILILRADNRGEGGIRALATLVSDVA

Foldseek 3Di:
DVVVVVVVVVVVVVVVVLVVVLCCCQPNPPHDPPDVVVVVVSVVVSVVVVVCCCVPVVCCPAQVLDDPHDGGPVSVVVVVVVVD